Protein AF-A0A3D8VKS2-F1 (afdb_monomer_lite)

Structure (mmCIF, N/CA/C/O backbone):
data_AF-A0A3D8VKS2-F1
#
_entry.id   AF-A0A3D8VKS2-F1
#
loop_
_atom_site.group_PDB
_atom_site.id
_atom_site.type_symbol
_atom_site.label_atom_id
_atom_site.label_alt_id
_atom_site.label_comp_id
_atom_site.label_asym_id
_atom_site.label_entity_id
_atom_site.label_seq_id
_atom_site.pdbx_PDB_ins_code
_atom_site.Cartn_x
_atom_site.Cartn_y
_atom_site.Cartn_z
_atom_site.occupancy
_atom_site.B_iso_or_equiv
_atom_site.auth_seq_id
_atom_site.auth_comp_id
_atom_site.auth_asym_id
_atom_site.auth_atom_id
_atom_site.pdbx_PDB_model_num
ATOM 1 N N . MET A 1 1 ? -20.128 -7.039 -8.727 1.00 35.62 1 MET A N 1
ATOM 2 C CA . MET A 1 1 ? -21.338 -6.930 -7.885 1.00 35.62 1 MET A CA 1
ATOM 3 C C . MET A 1 1 ? -21.077 -7.768 -6.644 1.00 35.62 1 MET A C 1
ATOM 5 O O . MET A 1 1 ? -21.282 -8.972 -6.684 1.00 35.62 1 MET A O 1
ATOM 9 N N . LEU A 1 2 ? -20.463 -7.161 -5.628 1.00 38.94 2 LEU A N 1
ATOM 10 C CA . LEU A 1 2 ? -20.149 -7.811 -4.354 1.00 38.94 2 LEU A CA 1
ATOM 11 C C . LEU A 1 2 ? -21.405 -7.753 -3.476 1.00 38.94 2 LEU A C 1
ATOM 13 O O . LEU A 1 2 ? -21.982 -6.681 -3.306 1.00 38.94 2 LEU A O 1
ATOM 17 N N . GLU A 1 3 ? -21.872 -8.906 -3.002 1.00 34.09 3 GLU A N 1
ATOM 18 C CA . GLU A 1 3 ? -23.014 -8.987 -2.091 1.00 34.09 3 GLU A CA 1
ATOM 19 C C . GLU A 1 3 ? -22.632 -8.418 -0.720 1.00 34.09 3 GLU A C 1
ATOM 21 O O . GLU A 1 3 ? -21.621 -8.799 -0.131 1.00 34.09 3 GLU A O 1
ATOM 26 N N . ALA A 1 4 ? -23.457 -7.501 -0.212 1.00 39.69 4 ALA A N 1
ATOM 27 C CA . ALA A 1 4 ? -23.312 -6.925 1.115 1.00 39.69 4 ALA A CA 1
ATOM 28 C C . ALA A 1 4 ? -23.638 -7.986 2.180 1.00 39.69 4 ALA A C 1
ATOM 30 O O . ALA A 1 4 ? -24.798 -8.225 2.519 1.00 39.69 4 ALA A O 1
ATOM 31 N N . VAL A 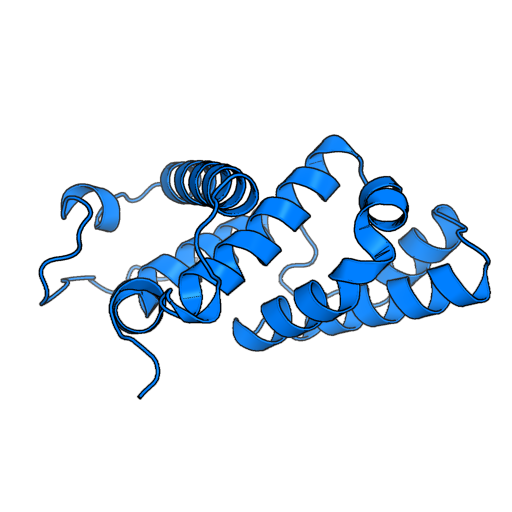1 5 ? -22.604 -8.642 2.705 1.00 45.44 5 VAL A N 1
ATOM 32 C CA . VAL A 1 5 ? -22.707 -9.471 3.910 1.00 45.44 5 VAL A CA 1
ATOM 33 C C . VA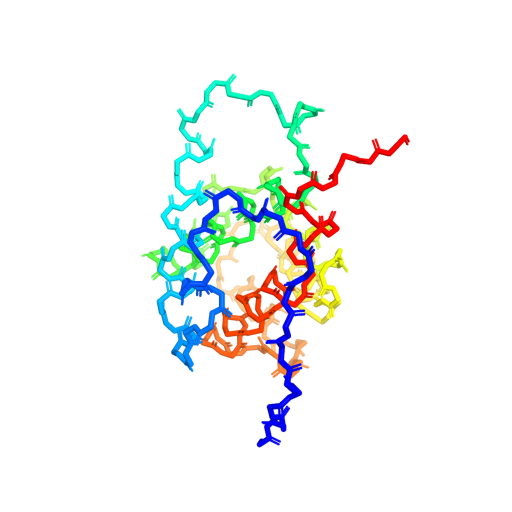L A 1 5 ? -23.050 -8.547 5.079 1.00 45.44 5 VAL A C 1
ATOM 35 O O . VAL A 1 5 ? -22.346 -7.575 5.337 1.00 45.44 5 VAL A O 1
ATOM 38 N N . GLY A 1 6 ? -24.157 -8.817 5.775 1.00 42.59 6 GLY A N 1
ATOM 39 C CA . GLY A 1 6 ? -24.635 -7.998 6.890 1.00 42.59 6 GLY A CA 1
ATOM 40 C C . GLY A 1 6 ? -23.606 -7.901 8.021 1.00 42.59 6 GLY A C 1
ATOM 41 O O . GLY A 1 6 ? -23.438 -8.840 8.797 1.00 42.59 6 GLY A O 1
ATOM 42 N N . ARG A 1 7 ? -22.933 -6.750 8.122 1.00 50.22 7 ARG A N 1
ATOM 43 C CA . ARG A 1 7 ? -21.896 -6.450 9.120 1.00 50.22 7 ARG A CA 1
ATOM 44 C C . ARG A 1 7 ? -22.533 -5.974 10.432 1.00 50.22 7 ARG A C 1
ATOM 46 O O . ARG A 1 7 ? -23.118 -4.895 10.495 1.00 50.22 7 ARG A O 1
ATOM 53 N N . SER A 1 8 ? -22.415 -6.751 11.508 1.00 43.59 8 SER A N 1
ATOM 54 C CA . SER A 1 8 ? -22.658 -6.267 12.879 1.00 43.59 8 SER A CA 1
ATOM 55 C C . SER A 1 8 ? -21.413 -6.496 13.738 1.00 43.59 8 SER A C 1
ATOM 57 O O . SER A 1 8 ? -21.148 -7.642 14.093 1.00 43.59 8 SER A O 1
ATOM 59 N N . PRO A 1 9 ? -20.642 -5.444 14.075 1.00 50.16 9 PRO A N 1
ATOM 60 C CA . PRO A 1 9 ? -19.480 -5.572 14.954 1.00 50.16 9 PRO A CA 1
ATOM 61 C C . PRO A 1 9 ? -19.901 -5.832 16.408 1.00 50.16 9 PRO A C 1
ATOM 63 O O . PRO A 1 9 ? -20.808 -5.171 16.916 1.00 50.16 9 PRO A O 1
ATOM 66 N N . GLY A 1 10 ? -19.236 -6.781 17.074 1.00 46.72 10 GLY A N 1
ATOM 67 C CA . GLY A 1 10 ? -19.493 -7.182 18.466 1.00 46.72 10 GLY A CA 1
ATOM 68 C C . GLY A 1 10 ? -18.648 -6.463 19.531 1.00 46.72 10 GLY A C 1
ATOM 69 O O . GLY A 1 10 ? -18.825 -6.733 20.717 1.00 46.72 10 GLY A O 1
ATOM 70 N N . THR A 1 11 ? -17.748 -5.556 19.141 1.00 52.41 11 THR A N 1
ATOM 71 C CA . THR A 1 11 ? -16.731 -4.946 20.020 1.00 52.41 11 THR A CA 1
ATOM 72 C C . THR A 1 11 ? -16.694 -3.423 19.900 1.00 52.41 11 THR A C 1
ATOM 74 O O . THR A 1 11 ? -17.011 -2.851 18.857 1.00 52.41 11 THR A O 1
ATOM 77 N N . ALA A 1 12 ? -16.312 -2.753 20.994 1.00 50.19 12 ALA A N 1
ATOM 78 C CA . ALA A 1 12 ? -16.155 -1.303 21.054 1.00 50.19 12 ALA A CA 1
ATOM 79 C C . ALA A 1 12 ? -14.937 -0.871 20.224 1.00 50.19 12 ALA A C 1
ATOM 81 O O . ALA A 1 12 ? -13.811 -0.833 20.714 1.00 50.19 12 ALA A O 1
ATOM 82 N N . ARG A 1 13 ? -15.172 -0.571 18.949 1.00 61.62 13 ARG A N 1
ATOM 83 C CA . ARG A 1 13 ? -14.183 0.037 18.063 1.00 61.62 13 ARG A CA 1
ATOM 84 C C . ARG A 1 13 ? -13.951 1.482 18.523 1.00 61.62 13 ARG A C 1
ATOM 86 O O . ARG A 1 13 ? -14.903 2.190 18.832 1.00 61.62 13 ARG A O 1
ATOM 93 N N . GLY A 1 14 ? -12.695 1.927 18.588 1.00 58.84 14 GLY A N 1
ATOM 94 C CA . GLY A 1 14 ? -12.329 3.306 18.968 1.00 58.84 14 GLY A CA 1
ATOM 95 C C . GLY A 1 14 ? -12.879 4.395 18.028 1.00 58.84 14 GLY A C 1
ATOM 96 O O . GLY A 1 14 ? -12.785 5.578 18.339 1.00 58.84 14 GLY A O 1
ATOM 97 N N . LEU A 1 15 ? -13.474 3.991 16.899 1.00 65.69 15 LEU A N 1
ATOM 98 C CA . LEU A 1 15 ? -14.242 4.830 15.982 1.00 65.69 15 LEU A CA 1
ATOM 99 C C . LEU A 1 15 ? -15.751 4.565 16.139 1.00 65.69 15 LEU A C 1
ATOM 101 O O . LEU A 1 15 ? -16.129 3.414 16.382 1.00 65.69 15 LEU A O 1
ATOM 105 N N . PRO A 1 16 ? -16.621 5.580 15.948 1.00 65.69 16 PRO A N 1
ATOM 106 C CA . PRO A 1 16 ? -18.072 5.418 16.043 1.00 65.69 16 PRO A CA 1
ATOM 107 C C . PRO A 1 16 ? -18.594 4.270 15.168 1.00 65.69 16 PRO A C 1
ATOM 109 O O . PRO A 1 16 ? -18.108 4.052 14.058 1.00 65.69 16 PRO A O 1
ATOM 112 N N . LEU A 1 17 ? -19.612 3.542 15.639 1.00 64.00 17 LEU A N 1
ATOM 113 C CA . LEU A 1 17 ? -20.240 2.434 14.898 1.00 64.00 17 LEU A CA 1
ATOM 114 C C . LEU A 1 17 ? -20.731 2.865 13.507 1.00 64.00 17 LEU A C 1
ATOM 116 O O . LEU A 1 17 ? -20.757 2.059 12.580 1.00 64.00 17 LEU A O 1
ATOM 120 N N . GLU A 1 18 ? -21.102 4.132 13.367 1.00 68.94 18 GLU A N 1
ATOM 121 C CA . GLU A 1 18 ? -21.563 4.767 12.137 1.00 68.94 18 GLU A CA 1
ATOM 122 C C . GLU A 1 18 ? -20.470 4.817 11.064 1.00 68.94 18 GLU A C 1
ATOM 124 O O . GLU A 1 18 ? -20.778 4.636 9.889 1.00 68.94 18 GLU A O 1
ATOM 129 N N . PHE A 1 19 ? -19.199 4.977 11.452 1.00 72.38 19 PHE A N 1
ATOM 130 C CA . PHE A 1 19 ? -18.066 4.935 10.521 1.00 72.38 19 PHE A CA 1
ATOM 131 C C . PHE A 1 19 ? -17.975 3.570 9.825 1.00 72.38 19 PHE A C 1
ATOM 133 O O . PHE A 1 19 ? -17.811 3.481 8.611 1.00 72.38 19 PHE A O 1
ATOM 140 N N . TRP A 1 20 ? -18.163 2.489 10.586 1.00 72.44 20 TRP A N 1
ATOM 141 C CA . TRP A 1 20 ? -18.081 1.110 10.088 1.00 72.44 20 TRP A CA 1
ATOM 142 C C . TRP A 1 20 ? -19.299 0.665 9.278 1.00 72.44 20 TRP A C 1
ATOM 144 O O . TRP A 1 20 ? -19.254 -0.367 8.612 1.00 72.44 20 TRP A O 1
ATOM 154 N N . ARG A 1 21 ? -20.396 1.420 9.365 1.00 73.56 21 ARG A N 1
ATOM 155 C CA . ARG A 1 21 ? -21.660 1.164 8.663 1.00 73.56 21 ARG A CA 1
ATOM 156 C C . ARG A 1 21 ? -21.855 2.071 7.451 1.00 73.56 21 ARG A C 1
ATOM 158 O O . ARG A 1 21 ? -22.946 2.095 6.895 1.00 73.56 21 ARG A O 1
ATOM 165 N N . HIS A 1 22 ? -20.841 2.849 7.088 1.00 74.25 22 HIS A N 1
ATOM 166 C CA . HIS A 1 22 ? -20.912 3.711 5.922 1.00 74.25 22 HIS A CA 1
ATOM 167 C C . HIS A 1 22 ? -20.920 2.859 4.645 1.00 74.25 22 HIS A C 1
ATOM 169 O O . HIS A 1 22 ? -20.112 1.952 4.517 1.00 74.25 22 HIS A O 1
ATOM 175 N N . ASP A 1 23 ? -21.812 3.132 3.696 1.00 76.06 23 ASP A N 1
ATOM 176 C CA . ASP A 1 23 ? -21.885 2.346 2.450 1.00 76.06 23 ASP A CA 1
ATOM 177 C C . ASP A 1 23 ? -20.942 2.884 1.353 1.00 76.06 23 ASP A C 1
ATOM 179 O O . ASP A 1 23 ? -20.798 2.278 0.293 1.00 76.06 23 ASP A O 1
ATOM 183 N N . ASP A 1 24 ? -20.307 4.038 1.587 1.00 80.81 24 ASP A N 1
ATOM 184 C CA . ASP A 1 24 ? -19.387 4.675 0.637 1.00 80.81 24 ASP A CA 1
ATOM 185 C C . ASP A 1 24 ? -17.926 4.345 0.962 1.00 80.81 24 ASP A C 1
ATOM 187 O O . ASP A 1 24 ? -17.373 4.823 1.959 1.00 80.81 24 ASP A O 1
ATOM 191 N N . HIS A 1 25 ? -17.293 3.583 0.069 1.00 80.69 25 HIS A N 1
ATOM 192 C CA . HIS A 1 25 ? -15.875 3.239 0.134 1.00 80.69 25 HIS A CA 1
ATOM 193 C C . HIS A 1 25 ? -14.964 4.470 0.111 1.00 80.69 25 HIS A C 1
ATOM 195 O O . HIS A 1 25 ? -13.885 4.427 0.698 1.00 80.69 25 HIS A O 1
ATOM 201 N N . ARG A 1 26 ? -15.386 5.583 -0.504 1.00 87.00 26 ARG A N 1
ATOM 202 C CA . ARG A 1 26 ? -14.574 6.809 -0.581 1.00 87.00 26 ARG A CA 1
ATOM 203 C C . ARG A 1 26 ? -14.295 7.391 0.793 1.00 87.00 26 ARG A C 1
ATOM 205 O O . ARG A 1 26 ? -13.167 7.764 1.070 1.00 87.00 26 ARG A O 1
ATOM 212 N N . THR A 1 27 ? -15.290 7.385 1.678 1.00 87.56 27 THR A N 1
ATOM 213 C CA . THR A 1 27 ? -15.116 7.859 3.056 1.00 87.56 27 THR A CA 1
ATOM 214 C C . THR A 1 27 ? -14.076 7.034 3.811 1.00 87.56 27 THR A C 1
ATOM 216 O O . THR A 1 27 ? -13.294 7.589 4.579 1.00 87.56 27 THR A O 1
ATOM 219 N N . TRP A 1 28 ? -14.029 5.720 3.584 1.00 89.81 28 TRP A N 1
ATOM 220 C CA . TRP A 1 28 ? -13.003 4.867 4.183 1.00 89.81 28 TRP A CA 1
ATOM 221 C C . TRP A 1 28 ? -11.628 5.092 3.565 1.00 89.81 28 TRP A C 1
ATOM 223 O O . TRP A 1 28 ? -10.652 5.170 4.302 1.00 89.81 28 TRP A O 1
ATOM 233 N N . ILE A 1 29 ? -11.549 5.223 2.238 1.00 93.12 29 ILE A N 1
ATOM 234 C CA . ILE A 1 29 ? -10.294 5.519 1.538 1.00 93.12 29 ILE A CA 1
ATOM 235 C C . ILE A 1 29 ? -9.709 6.835 2.055 1.00 93.12 29 ILE A C 1
ATOM 237 O O . ILE A 1 29 ? -8.555 6.850 2.470 1.00 93.12 29 ILE A O 1
ATOM 241 N N . ASP A 1 30 ? -10.506 7.905 2.107 1.00 92.19 30 ASP A N 1
ATOM 242 C CA . ASP A 1 30 ? -10.070 9.215 2.600 1.00 92.19 30 ASP A CA 1
ATOM 243 C C . ASP A 1 30 ? -9.580 9.129 4.054 1.00 92.19 30 ASP A C 1
ATOM 245 O O . ASP A 1 30 ? -8.513 9.645 4.385 1.00 92.19 30 ASP A O 1
ATOM 249 N N . ALA A 1 31 ? -10.310 8.411 4.915 1.00 91.62 31 ALA A N 1
ATOM 250 C CA . ALA A 1 31 ? -9.921 8.221 6.309 1.00 91.62 31 ALA A CA 1
ATOM 251 C C . ALA A 1 31 ? -8.610 7.429 6.460 1.00 91.62 31 ALA A C 1
ATOM 253 O O . ALA A 1 31 ? -7.779 7.773 7.300 1.00 91.62 31 ALA A O 1
ATOM 254 N N . PHE A 1 32 ? -8.398 6.379 5.659 1.00 94.88 32 PHE A N 1
ATOM 255 C CA . PHE A 1 32 ? -7.160 5.597 5.705 1.00 94.88 32 PHE A CA 1
ATOM 256 C C . PHE A 1 32 ? -5.970 6.335 5.083 1.00 94.88 32 PHE A C 1
ATOM 258 O O . PHE A 1 32 ? -4.861 6.216 5.601 1.00 94.88 32 PHE A O 1
ATOM 265 N N . MET A 1 33 ? -6.190 7.144 4.044 1.00 95.38 33 MET A N 1
ATOM 266 C CA . MET A 1 33 ? -5.185 8.059 3.492 1.00 95.38 33 MET A CA 1
ATOM 267 C C . MET A 1 33 ? -4.742 9.093 4.532 1.00 95.38 33 MET A C 1
ATOM 269 O O . MET A 1 33 ? -3.545 9.302 4.736 1.00 95.38 33 MET A O 1
ATOM 273 N N . GLU A 1 34 ? -5.698 9.710 5.231 1.00 94.88 34 GLU A N 1
ATOM 274 C CA . GLU A 1 34 ? -5.405 10.659 6.305 1.00 94.88 34 GLU A CA 1
ATOM 275 C C . GLU A 1 34 ? -4.658 9.981 7.463 1.00 94.88 34 GLU A C 1
ATOM 277 O O . GLU A 1 34 ? -3.640 10.496 7.930 1.00 94.88 34 GLU A O 1
ATOM 282 N N . LEU A 1 35 ? -5.115 8.801 7.893 1.00 94.44 35 LEU A N 1
ATOM 283 C CA . LEU A 1 35 ? -4.461 8.032 8.950 1.00 94.44 35 LEU A CA 1
ATOM 284 C C . LEU A 1 35 ? -3.023 7.654 8.573 1.00 94.44 35 LEU A C 1
ATOM 286 O O . LEU A 1 35 ? -2.123 7.816 9.393 1.00 94.44 35 LEU A O 1
ATOM 290 N N . ALA A 1 36 ? -2.783 7.191 7.344 1.00 96.19 36 ALA A N 1
ATOM 291 C CA . ALA A 1 36 ? -1.441 6.860 6.879 1.00 96.19 36 ALA A CA 1
ATOM 292 C C . ALA A 1 36 ? -0.508 8.077 6.942 1.00 96.19 36 ALA A C 1
ATOM 294 O O . ALA A 1 36 ? 0.592 7.975 7.484 1.00 96.19 36 ALA A O 1
ATOM 295 N N . ALA A 1 37 ? -0.971 9.247 6.492 1.00 94.69 37 ALA A N 1
ATOM 296 C CA . ALA A 1 37 ? -0.199 10.483 6.580 1.00 94.69 37 ALA A CA 1
ATOM 297 C C . ALA A 1 37 ? 0.130 10.874 8.034 1.00 94.69 37 ALA A C 1
ATOM 299 O O . ALA A 1 37 ? 1.244 11.319 8.311 1.00 94.69 37 ALA A O 1
ATOM 300 N N . GLN A 1 38 ? -0.810 10.690 8.968 1.00 95.12 38 GLN A N 1
ATOM 301 C CA . GLN A 1 38 ? -0.582 10.956 10.392 1.00 95.12 38 GLN A CA 1
ATOM 302 C C . GLN A 1 38 ? 0.415 9.968 11.014 1.00 95.12 38 GLN A C 1
ATOM 304 O O . GLN A 1 38 ? 1.292 10.389 11.764 1.00 95.12 38 GLN A O 1
ATOM 309 N N . LEU A 1 39 ? 0.323 8.675 10.683 1.00 94.31 39 LEU A N 1
ATOM 310 C CA . LEU A 1 39 ? 1.241 7.645 11.182 1.00 94.31 39 LEU A CA 1
ATOM 311 C C . LEU A 1 39 ? 2.683 7.915 10.738 1.00 94.31 39 LEU A C 1
ATOM 313 O O . LEU A 1 39 ? 3.588 7.867 11.568 1.00 94.31 39 LEU A O 1
ATOM 317 N N . GLN A 1 40 ? 2.884 8.290 9.472 1.00 91.56 40 GLN A N 1
ATOM 318 C CA . GLN A 1 40 ? 4.202 8.633 8.915 1.00 91.56 40 GLN A CA 1
ATOM 319 C C . GLN A 1 40 ? 4.846 9.863 9.576 1.00 91.56 40 GLN A C 1
ATOM 321 O O . GLN A 1 40 ? 6.062 10.028 9.532 1.00 91.56 40 GLN A O 1
ATOM 326 N N . GLN A 1 41 ? 4.038 10.739 10.179 1.00 92.62 41 GLN A N 1
ATOM 327 C CA . GLN A 1 41 ? 4.496 11.939 10.888 1.00 92.62 41 GLN A CA 1
ATOM 328 C C . GLN A 1 41 ? 4.573 11.745 12.406 1.00 92.62 41 GLN A C 1
ATOM 330 O O . GLN A 1 41 ? 4.959 12.670 13.122 1.00 92.62 41 GLN A O 1
ATOM 335 N N . SER A 1 42 ? 4.157 10.584 12.908 1.00 93.69 42 SER A N 1
ATOM 336 C CA . SER A 1 42 ? 4.109 10.307 14.337 1.00 93.69 42 SER A CA 1
ATOM 337 C C . SER A 1 42 ? 5.448 9.784 14.860 1.00 93.69 42 SER A C 1
ATOM 339 O O . SER A 1 42 ? 6.212 9.159 14.132 1.00 93.69 42 SER A O 1
ATOM 341 N N . ASP A 1 43 ? 5.692 9.983 16.156 1.00 92.94 43 ASP A N 1
ATOM 342 C CA . ASP A 1 43 ? 6.820 9.377 16.880 1.00 92.94 43 ASP A CA 1
ATOM 343 C C . ASP A 1 43 ? 6.464 7.990 17.461 1.00 92.94 43 ASP A C 1
ATOM 345 O O . ASP A 1 43 ? 7.162 7.478 18.338 1.00 92.94 43 ASP A O 1
ATOM 349 N N . LEU A 1 44 ? 5.339 7.399 17.038 1.00 90.62 44 LEU A N 1
ATOM 350 C CA . LEU A 1 44 ? 4.897 6.093 17.522 1.00 90.62 44 LEU A CA 1
ATOM 351 C C . LEU A 1 44 ? 5.791 5.002 16.937 1.00 90.62 44 LEU A C 1
ATOM 353 O O . LEU A 1 44 ? 6.026 4.956 15.730 1.00 90.62 44 LEU A O 1
ATOM 357 N N . ALA A 1 45 ? 6.266 4.103 17.794 1.00 88.00 45 ALA A N 1
ATOM 358 C CA . ALA A 1 45 ? 7.025 2.954 17.337 1.00 88.00 45 ALA A CA 1
ATOM 359 C C . ALA A 1 45 ? 6.075 1.921 16.709 1.00 88.00 45 ALA A C 1
ATOM 361 O O . ALA A 1 45 ? 5.024 1.602 17.268 1.00 88.00 45 ALA A O 1
ATOM 362 N N . GLU A 1 46 ? 6.423 1.416 15.525 1.00 86.00 46 GLU A N 1
ATOM 363 C CA . GLU A 1 46 ? 5.565 0.503 14.755 1.00 86.00 46 GLU A CA 1
ATOM 364 C C . GLU A 1 46 ? 5.252 -0.793 15.524 1.00 86.00 46 GLU A C 1
ATOM 366 O O . GLU A 1 46 ? 4.137 -1.303 15.450 1.00 86.00 46 GLU A O 1
ATOM 371 N N . ASP A 1 47 ? 6.199 -1.282 16.329 1.00 87.25 47 ASP A N 1
ATOM 372 C CA . ASP A 1 47 ? 6.059 -2.469 17.180 1.00 87.25 47 ASP A CA 1
ATOM 373 C C . ASP A 1 47 ? 5.139 -2.258 18.395 1.00 87.25 47 ASP A C 1
ATOM 375 O O . ASP A 1 47 ? 4.714 -3.219 19.040 1.00 87.25 47 ASP A O 1
ATOM 379 N N . GLU A 1 48 ? 4.781 -1.010 18.702 1.00 87.69 48 GLU A N 1
ATOM 380 C CA . GLU A 1 48 ? 3.793 -0.682 19.727 1.00 87.69 48 GLU A CA 1
ATOM 381 C C . GLU A 1 48 ? 2.361 -0.633 19.172 1.00 87.69 48 GLU A C 1
ATOM 383 O O . GLU A 1 48 ? 1.399 -0.555 19.946 1.00 87.69 48 GLU A O 1
ATOM 388 N N . LEU A 1 49 ? 2.173 -0.704 17.857 1.00 89.44 49 LEU A N 1
ATOM 389 C CA . LEU A 1 49 ? 0.858 -0.611 17.232 1.00 89.44 49 LEU A CA 1
ATOM 390 C C . LEU A 1 49 ? 0.340 -1.993 16.805 1.00 89.44 49 LEU A C 1
ATOM 392 O O . LEU A 1 49 ? 1.122 -2.880 16.469 1.00 89.44 49 LEU A O 1
ATOM 396 N N . PRO A 1 50 ? -0.990 -2.204 16.788 1.00 92.50 50 PRO A N 1
ATOM 397 C CA . PRO A 1 50 ? -1.579 -3.308 16.040 1.00 92.50 50 PRO A CA 1
ATOM 398 C C . PRO A 1 50 ? -1.051 -3.337 14.603 1.00 92.50 50 PRO A C 1
ATOM 400 O O . PRO A 1 50 ? -0.929 -2.292 13.956 1.00 92.50 50 PRO A O 1
ATOM 403 N N . ARG A 1 51 ? -0.768 -4.535 14.087 1.00 93.75 51 ARG A N 1
ATOM 404 C CA . ARG A 1 51 ? -0.106 -4.740 12.788 1.00 93.75 51 ARG A CA 1
ATOM 405 C C . ARG A 1 51 ? -0.771 -3.985 11.636 1.00 93.75 51 ARG A C 1
ATOM 407 O O . ARG A 1 51 ? -0.093 -3.520 10.721 1.00 93.75 51 ARG A O 1
ATOM 414 N N . GLY A 1 52 ? -2.095 -3.843 11.670 1.00 94.81 52 GLY A N 1
ATOM 415 C CA . GLY A 1 52 ? -2.848 -3.128 10.647 1.00 94.81 52 GLY A CA 1
ATOM 416 C C . GLY A 1 52 ? -2.452 -1.662 10.495 1.00 94.81 52 GLY A C 1
ATOM 417 O O . GLY A 1 52 ? -2.532 -1.152 9.384 1.00 94.81 52 GLY A O 1
ATOM 418 N N . TYR A 1 53 ? -1.968 -0.996 11.548 1.00 94.81 53 TYR A N 1
ATOM 419 C CA . TYR A 1 53 ? -1.493 0.386 11.438 1.00 94.81 53 TYR A CA 1
ATOM 420 C C . TYR A 1 53 ? -0.225 0.491 10.587 1.00 94.81 53 TYR A C 1
ATOM 422 O O . TYR A 1 53 ? -0.165 1.362 9.724 1.00 94.81 53 TYR A O 1
ATOM 430 N N . GLY A 1 54 ? 0.742 -0.418 10.755 1.00 95.06 54 GLY A N 1
ATOM 431 C CA . GLY A 1 54 ? 1.932 -0.471 9.894 1.00 95.06 54 GLY A CA 1
ATOM 432 C C . GLY A 1 54 ? 1.565 -0.748 8.432 1.00 95.06 54 GLY A C 1
ATOM 433 O O . GLY A 1 54 ? 2.031 -0.067 7.518 1.00 95.06 54 GLY A O 1
ATOM 434 N N . LEU A 1 55 ? 0.626 -1.675 8.202 1.00 97.00 55 LEU A N 1
ATOM 435 C CA . LEU A 1 55 ? 0.117 -1.953 6.855 1.00 97.00 55 LEU A CA 1
ATOM 436 C C . LEU A 1 55 ? -0.578 -0.732 6.234 1.00 97.00 55 LEU A C 1
ATOM 438 O O . LEU A 1 55 ? -0.299 -0.408 5.083 1.00 97.00 55 LEU A O 1
ATOM 442 N N . ILE A 1 56 ? -1.440 -0.027 6.979 1.00 96.88 56 ILE A N 1
ATOM 443 C CA . ILE A 1 56 ? -2.088 1.210 6.507 1.00 96.88 56 ILE A CA 1
ATOM 444 C C . ILE A 1 56 ? -1.035 2.268 6.176 1.00 96.88 56 ILE A C 1
ATOM 446 O O . ILE A 1 56 ? -1.081 2.851 5.093 1.00 96.88 56 ILE A O 1
ATOM 450 N N . ALA A 1 57 ? -0.078 2.483 7.083 1.00 96.00 57 ALA A N 1
ATOM 451 C CA . ALA A 1 57 ? 0.977 3.474 6.925 1.00 96.00 57 ALA A CA 1
ATOM 452 C C . ALA A 1 57 ? 1.822 3.228 5.672 1.00 96.00 57 ALA A C 1
ATOM 454 O O . ALA A 1 57 ? 2.244 4.192 5.047 1.00 96.00 57 ALA A O 1
ATOM 455 N N . HIS A 1 58 ? 2.068 1.973 5.291 1.00 95.69 58 HIS A N 1
ATOM 456 C CA . HIS A 1 58 ? 2.815 1.651 4.077 1.00 95.69 58 HIS A CA 1
ATOM 457 C C . HIS A 1 58 ? 1.955 1.676 2.815 1.00 95.69 58 HIS A C 1
ATOM 459 O O . HIS A 1 58 ? 2.359 2.274 1.821 1.00 95.69 58 HIS A O 1
ATOM 465 N N . LEU A 1 59 ? 0.784 1.036 2.841 1.00 97.25 59 LEU A N 1
ATOM 466 C CA . LEU A 1 59 ? -0.039 0.844 1.649 1.00 97.25 59 LEU A CA 1
ATOM 467 C C . LEU A 1 59 ? -0.683 2.151 1.191 1.00 97.25 59 LEU A C 1
ATOM 469 O O . LEU A 1 59 ? -0.488 2.557 0.052 1.00 97.25 59 LEU A O 1
ATOM 473 N N . PHE A 1 60 ? -1.409 2.846 2.066 1.00 96.75 60 PHE A N 1
ATOM 474 C CA . PHE A 1 60 ? -2.141 4.050 1.658 1.00 96.75 60 PHE A CA 1
ATOM 475 C C . PHE A 1 60 ? -1.208 5.226 1.373 1.00 96.75 60 PHE A C 1
ATOM 477 O O . PHE A 1 60 ? -1.446 5.981 0.435 1.00 96.75 60 PHE A O 1
ATOM 484 N N . ASP A 1 61 ? -0.106 5.350 2.112 1.00 95.31 61 ASP A N 1
ATOM 485 C CA . ASP A 1 61 ? 0.905 6.358 1.801 1.00 95.31 61 ASP A CA 1
ATOM 486 C C . ASP A 1 61 ? 1.576 6.066 0.449 1.00 95.31 61 ASP A C 1
ATOM 488 O O . ASP A 1 61 ? 1.714 6.968 -0.372 1.00 95.31 61 ASP A O 1
ATOM 492 N N . TRP A 1 62 ? 1.922 4.809 0.145 1.00 95.44 62 TRP A N 1
ATOM 493 C CA . TRP A 1 62 ? 2.439 4.447 -1.179 1.00 95.44 62 TRP A CA 1
ATOM 494 C C . TRP A 1 62 ? 1.464 4.803 -2.309 1.00 95.44 62 TRP A C 1
ATOM 496 O O . TRP A 1 62 ? 1.867 5.453 -3.275 1.00 95.44 62 TRP A O 1
ATOM 506 N N . GLU A 1 63 ? 0.184 4.457 -2.170 1.00 94.94 63 GLU A N 1
ATOM 507 C CA . GLU A 1 63 ? -0.843 4.810 -3.158 1.00 94.94 63 GLU A CA 1
ATOM 508 C C . GLU A 1 63 ? -0.960 6.329 -3.337 1.00 94.94 63 GLU A C 1
ATOM 510 O O . GLU A 1 63 ? -1.014 6.812 -4.469 1.00 94.94 63 GLU A O 1
ATOM 515 N N . ALA A 1 64 ? -0.925 7.104 -2.247 1.00 93.19 64 ALA A N 1
ATOM 516 C CA . ALA A 1 64 ? -0.932 8.565 -2.312 1.00 93.19 64 ALA A CA 1
ATOM 517 C C . ALA A 1 64 ? 0.288 9.112 -3.075 1.00 93.19 64 ALA A C 1
ATOM 519 O O . ALA A 1 64 ? 0.159 10.011 -3.913 1.00 93.19 64 ALA A O 1
ATOM 520 N N . GLN A 1 65 ? 1.477 8.547 -2.838 1.00 92.50 65 GLN A N 1
ATOM 521 C CA . GLN A 1 65 ? 2.692 8.924 -3.562 1.00 92.50 65 GLN A CA 1
ATOM 522 C C . GLN A 1 65 ? 2.598 8.575 -5.049 1.00 92.50 65 GLN A C 1
ATOM 524 O O . GLN A 1 65 ? 2.984 9.393 -5.885 1.00 92.50 65 GLN A O 1
ATOM 529 N N . CYS A 1 66 ? 2.057 7.406 -5.399 1.00 90.94 66 CYS A N 1
ATOM 530 C CA . CYS A 1 66 ? 1.809 7.026 -6.789 1.00 90.94 66 CYS A CA 1
ATOM 531 C C . CYS A 1 66 ? 0.801 7.960 -7.468 1.00 90.94 66 CYS A C 1
ATOM 533 O O . CYS A 1 66 ? 1.037 8.386 -8.597 1.00 90.94 66 CYS A O 1
ATOM 535 N N . GLN A 1 67 ? -0.274 8.353 -6.784 1.00 90.12 67 GLN A N 1
ATOM 536 C CA . GLN A 1 67 ? -1.248 9.309 -7.317 1.00 90.12 67 GLN A CA 1
ATOM 537 C C . GLN A 1 67 ? -0.644 10.701 -7.549 1.00 90.12 67 GLN A C 1
ATOM 539 O O . GLN A 1 67 ? -0.966 11.351 -8.544 1.00 90.12 67 GLN A O 1
ATOM 544 N N . TYR A 1 68 ? 0.235 11.166 -6.655 1.00 89.38 68 TYR A N 1
ATOM 545 C CA . TYR A 1 68 ? 0.829 12.503 -6.750 1.00 89.38 68 TYR A CA 1
ATOM 546 C C . TYR A 1 68 ? 2.040 12.568 -7.693 1.00 89.38 68 TYR A C 1
ATOM 548 O O . TYR 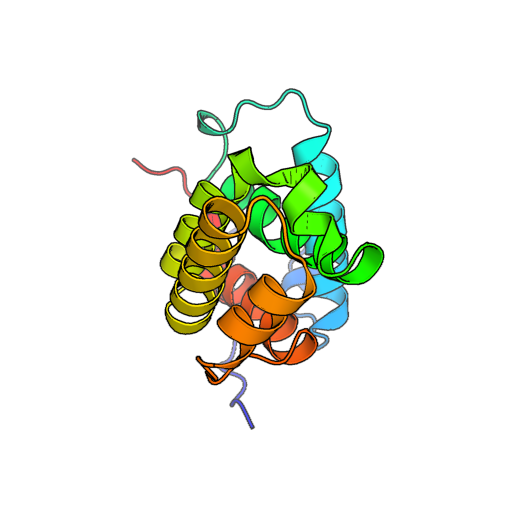A 1 68 ? 2.193 13.525 -8.451 1.00 89.38 68 TYR A O 1
ATOM 556 N N . SER A 1 69 ? 2.907 11.556 -7.644 1.00 87.88 69 SER A N 1
ATOM 557 C CA . SER A 1 69 ? 4.227 11.557 -8.294 1.00 87.88 69 SER A CA 1
ATOM 558 C C . SER A 1 69 ? 4.371 10.518 -9.408 1.00 87.88 69 SER A C 1
ATOM 560 O O . SER A 1 69 ? 5.404 10.480 -10.082 1.00 87.88 69 SER A O 1
ATOM 562 N N . GLY A 1 70 ? 3.378 9.650 -9.614 1.00 87.88 70 GLY A N 1
ATOM 563 C CA . GLY A 1 70 ? 3.483 8.526 -10.542 1.00 87.88 70 GLY A CA 1
ATOM 564 C C . GLY A 1 70 ? 4.715 7.669 -10.245 1.00 87.88 70 GLY A C 1
ATOM 565 O O . GLY A 1 70 ? 5.037 7.373 -9.094 1.00 87.88 70 GLY A O 1
ATOM 566 N N . TRP A 1 71 ? 5.472 7.332 -11.290 1.00 86.81 71 TRP A N 1
ATOM 567 C CA . TRP A 1 71 ? 6.701 6.537 -11.174 1.00 86.81 71 TRP A CA 1
ATOM 568 C C . TRP A 1 71 ? 7.869 7.257 -10.492 1.00 86.81 71 TRP A C 1
ATOM 570 O O . TRP A 1 71 ? 8.853 6.604 -10.153 1.00 86.81 71 TRP A O 1
ATOM 580 N N . HIS A 1 72 ? 7.780 8.563 -10.221 1.00 87.31 72 HIS A N 1
ATOM 581 C CA . HIS A 1 72 ? 8.763 9.233 -9.360 1.00 87.31 72 HIS A CA 1
ATOM 582 C C . HIS A 1 72 ? 8.614 8.840 -7.878 1.00 87.31 72 HIS A C 1
ATOM 584 O O . HIS A 1 72 ? 9.536 9.053 -7.091 1.00 87.31 72 HIS A O 1
ATOM 590 N N . ALA A 1 73 ? 7.510 8.192 -7.485 1.00 87.69 73 ALA A N 1
ATOM 591 C CA . ALA A 1 73 ? 7.390 7.582 -6.160 1.00 87.69 73 ALA A CA 1
ATOM 592 C C . ALA A 1 73 ? 8.493 6.532 -5.910 1.00 87.69 73 ALA A C 1
ATOM 594 O O . ALA A 1 73 ? 9.039 6.464 -4.809 1.00 87.69 73 ALA A O 1
ATOM 595 N N . PHE A 1 74 ? 8.896 5.788 -6.950 1.00 87.12 74 PHE A N 1
ATOM 596 C CA . PHE A 1 74 ? 9.995 4.818 -6.875 1.00 87.12 74 PHE A CA 1
ATOM 597 C C . PHE A 1 74 ? 11.329 5.472 -6.514 1.00 87.12 74 PHE A C 1
ATOM 599 O O . PHE A 1 74 ? 12.011 5.003 -5.606 1.00 87.12 74 PHE A O 1
ATOM 606 N N . SER A 1 75 ? 11.684 6.584 -7.167 1.00 86.19 75 SER A N 1
ATOM 607 C CA . SER A 1 75 ? 12.936 7.292 -6.868 1.00 86.19 75 SER A CA 1
ATOM 608 C C . SER A 1 75 ? 12.961 7.867 -5.456 1.00 86.19 75 SER A C 1
ATOM 610 O O . SER A 1 75 ? 14.016 7.915 -4.830 1.00 86.19 75 SER A O 1
ATOM 612 N N . ASN A 1 76 ? 11.804 8.283 -4.941 1.00 86.31 76 ASN A N 1
ATOM 613 C CA . ASN A 1 76 ? 11.716 8.895 -3.620 1.00 86.31 76 ASN A CA 1
ATOM 614 C C . ASN A 1 76 ? 11.783 7.860 -2.491 1.00 86.31 76 ASN A C 1
ATOM 616 O O . ASN A 1 76 ? 12.195 8.203 -1.387 1.00 86.31 76 ASN A O 1
ATOM 620 N N . ARG A 1 77 ? 11.363 6.613 -2.754 1.00 88.69 77 ARG A N 1
ATOM 621 C CA . ARG A 1 77 ? 11.096 5.614 -1.706 1.00 88.69 77 ARG A CA 1
ATOM 622 C C . ARG A 1 77 ? 11.653 4.231 -1.991 1.00 88.69 77 ARG A C 1
ATOM 624 O O . ARG A 1 77 ? 11.185 3.258 -1.410 1.00 88.69 77 ARG A O 1
ATOM 631 N N . GLU A 1 78 ? 12.666 4.114 -2.848 1.00 89.69 78 GLU A N 1
ATOM 632 C CA . GLU A 1 78 ? 13.236 2.816 -3.244 1.00 89.69 78 GLU A CA 1
ATOM 633 C C . GLU A 1 78 ? 13.562 1.915 -2.036 1.00 89.69 78 GLU A C 1
ATOM 635 O O . GLU A 1 78 ? 13.295 0.711 -2.055 1.00 89.69 78 GLU A O 1
ATOM 640 N N . ALA A 1 79 ? 14.096 2.500 -0.959 1.00 91.00 79 ALA A N 1
ATOM 641 C CA . ALA A 1 79 ? 14.444 1.783 0.267 1.00 91.00 79 ALA A CA 1
ATOM 642 C C . ALA A 1 79 ? 13.231 1.157 0.987 1.00 91.00 79 ALA A C 1
ATOM 644 O O . ALA A 1 79 ? 13.387 0.179 1.717 1.00 91.00 79 ALA A O 1
ATOM 645 N N . GLU A 1 80 ? 12.034 1.704 0.781 1.00 93.56 80 GLU A N 1
ATOM 646 C CA . GLU A 1 80 ? 10.784 1.289 1.424 1.00 93.56 80 GLU A CA 1
ATOM 647 C C . GLU A 1 80 ? 9.978 0.310 0.55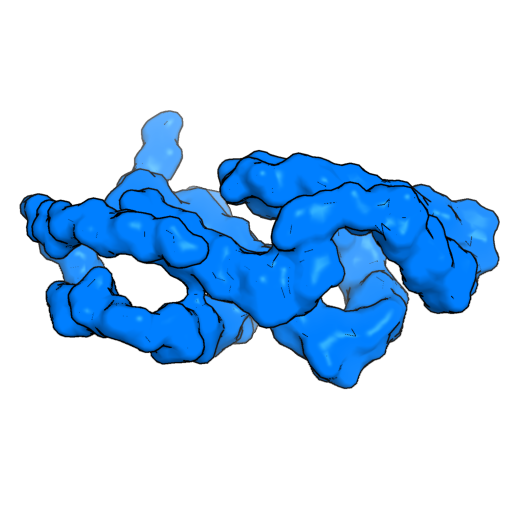7 1.00 93.56 80 GLU A C 1
ATOM 649 O O . GLU A 1 80 ? 9.185 -0.462 1.098 1.00 93.56 80 GLU A O 1
ATOM 654 N N . VAL A 1 81 ? 10.217 0.266 -0.765 1.00 94.31 81 VAL A N 1
ATOM 655 C CA . VAL A 1 81 ? 9.457 -0.574 -1.718 1.00 94.31 81 VAL A CA 1
ATOM 656 C C . VAL A 1 81 ? 9.425 -2.045 -1.294 1.00 94.31 81 VAL A C 1
ATOM 658 O O . VAL A 1 81 ? 8.399 -2.701 -1.428 1.00 94.31 81 VAL A O 1
ATOM 661 N N . GLY A 1 82 ? 10.508 -2.566 -0.709 1.00 95.62 82 GLY A N 1
ATOM 662 C CA . GLY A 1 82 ? 10.535 -3.941 -0.198 1.00 95.62 82 GLY A CA 1
ATOM 663 C C . GLY A 1 82 ? 9.486 -4.221 0.889 1.00 95.62 82 GLY A C 1
ATOM 664 O O . GLY A 1 82 ? 8.877 -5.287 0.878 1.00 95.62 82 GLY A O 1
ATOM 665 N N . ARG A 1 83 ? 9.237 -3.266 1.796 1.00 95.19 83 ARG A N 1
ATOM 666 C CA . ARG A 1 83 ? 8.194 -3.398 2.831 1.00 95.19 83 ARG A CA 1
ATOM 667 C C . ARG A 1 83 ? 6.800 -3.222 2.243 1.00 95.19 83 ARG A C 1
ATOM 669 O O . ARG A 1 83 ? 5.881 -3.917 2.651 1.00 95.19 83 ARG A O 1
ATOM 676 N N . ILE A 1 84 ? 6.655 -2.341 1.255 1.00 96.81 84 ILE A N 1
ATOM 677 C CA . ILE A 1 84 ? 5.387 -2.127 0.545 1.00 96.81 84 ILE A CA 1
ATOM 678 C C . ILE A 1 84 ? 4.961 -3.406 -0.190 1.00 96.81 84 ILE A C 1
ATOM 680 O O . ILE A 1 84 ? 3.808 -3.813 -0.085 1.00 96.81 84 ILE A O 1
ATOM 684 N N . ILE A 1 85 ? 5.897 -4.097 -0.853 1.00 97.44 85 ILE A N 1
ATOM 685 C CA . ILE A 1 85 ? 5.651 -5.412 -1.471 1.00 97.44 85 ILE A CA 1
ATOM 686 C C . ILE A 1 85 ? 5.121 -6.403 -0.426 1.00 97.44 85 ILE A C 1
ATOM 688 O O . ILE A 1 85 ? 4.064 -6.996 -0.628 1.00 97.44 85 ILE A O 1
ATOM 692 N N . GLN A 1 86 ? 5.801 -6.527 0.719 1.00 97.44 86 GLN A N 1
ATOM 693 C CA . GLN A 1 86 ? 5.372 -7.415 1.809 1.00 97.44 86 GLN A CA 1
ATOM 694 C C . GLN A 1 86 ? 4.000 -7.027 2.379 1.00 97.44 86 GLN A C 1
ATOM 696 O O . GLN A 1 86 ? 3.222 -7.894 2.776 1.00 97.44 86 GLN A O 1
ATOM 701 N N . ALA A 1 87 ? 3.682 -5.732 2.418 1.00 97.56 87 ALA A N 1
ATOM 702 C CA . ALA A 1 87 ? 2.384 -5.252 2.865 1.00 97.56 87 ALA A CA 1
ATOM 703 C C . ALA A 1 87 ? 1.263 -5.639 1.885 1.00 97.56 87 ALA A C 1
ATOM 705 O O . ALA A 1 87 ? 0.187 -6.027 2.337 1.00 97.56 87 ALA A O 1
ATOM 706 N N . TYR A 1 88 ? 1.508 -5.608 0.569 1.00 97.56 88 TYR A N 1
ATOM 707 C CA . TYR A 1 88 ? 0.539 -6.091 -0.422 1.00 97.56 88 TYR A CA 1
ATOM 708 C C . TYR A 1 88 ? 0.302 -7.600 -0.306 1.00 97.56 88 TYR A C 1
ATOM 710 O O . TYR A 1 88 ? -0.851 -8.032 -0.313 1.00 97.56 88 TYR A O 1
ATOM 718 N N . GLU A 1 89 ? 1.359 -8.398 -0.128 1.00 97.75 89 GLU A N 1
ATOM 719 C CA . GLU A 1 89 ? 1.238 -9.844 0.133 1.00 97.75 89 GLU A CA 1
ATOM 720 C C . GLU A 1 89 ? 0.411 -10.103 1.402 1.00 97.75 89 GLU A C 1
ATOM 722 O O . GLU A 1 89 ? -0.498 -10.932 1.417 1.00 97.75 89 GLU A O 1
ATOM 727 N N . ALA A 1 90 ? 0.664 -9.335 2.467 1.00 97.19 90 ALA A N 1
ATOM 728 C CA . ALA A 1 90 ? -0.025 -9.478 3.747 1.00 97.19 90 ALA A CA 1
ATOM 729 C C . ALA A 1 90 ? -1.546 -9.276 3.668 1.00 97.19 90 ALA A C 1
ATOM 731 O O . ALA A 1 90 ? -2.268 -9.872 4.468 1.00 97.19 90 ALA A O 1
ATOM 732 N N . VAL A 1 91 ? -2.024 -8.455 2.730 1.00 96.69 91 VAL A N 1
ATOM 733 C CA . VAL A 1 91 ? -3.457 -8.194 2.524 1.00 96.69 91 VAL A CA 1
ATOM 734 C C . VAL A 1 91 ? -4.054 -9.013 1.377 1.00 96.69 91 VAL A C 1
ATOM 736 O O . VAL A 1 91 ? -5.218 -8.817 1.048 1.00 96.69 91 VAL A O 1
ATOM 739 N N . GLY A 1 92 ? -3.297 -9.944 0.784 1.00 95.81 92 GLY A N 1
ATOM 740 C CA . GLY A 1 92 ? -3.770 -10.837 -0.280 1.00 95.81 92 GLY A CA 1
ATOM 741 C C . GLY A 1 92 ? -3.717 -10.247 -1.693 1.00 95.81 92 GLY A C 1
ATOM 742 O O . GLY A 1 92 ? -4.383 -10.754 -2.597 1.00 95.81 92 GLY A O 1
ATOM 743 N N . LEU A 1 93 ? -2.933 -9.187 -1.908 1.00 95.56 93 LEU A N 1
ATOM 744 C CA . LEU A 1 93 ? -2.682 -8.582 -3.220 1.00 95.56 93 LEU A CA 1
ATOM 745 C C . LEU A 1 93 ? -1.374 -9.101 -3.840 1.00 95.56 93 LEU A C 1
ATOM 747 O O . LEU A 1 93 ? -0.524 -8.330 -4.283 1.00 95.56 93 LEU A O 1
ATOM 751 N N . ASP A 1 94 ? -1.231 -10.425 -3.933 1.00 95.38 94 ASP A N 1
ATOM 752 C CA . ASP A 1 94 ? -0.014 -11.087 -4.439 1.00 95.38 94 ASP A CA 1
ATOM 753 C C . ASP A 1 94 ? 0.361 -10.656 -5.868 1.00 95.38 94 ASP A C 1
ATOM 755 O O . ASP A 1 94 ? 1.535 -10.557 -6.220 1.00 95.38 94 ASP A O 1
ATOM 759 N N . GLY A 1 95 ? -0.642 -10.382 -6.711 1.00 94.00 95 GLY A N 1
ATOM 760 C CA . GLY A 1 95 ? -0.422 -9.901 -8.077 1.00 94.00 95 GLY A CA 1
ATOM 761 C C . GLY A 1 95 ? 0.229 -8.517 -8.120 1.00 94.00 95 GLY A C 1
ATOM 762 O O . GLY A 1 95 ? 1.150 -8.304 -8.905 1.00 94.00 95 GLY A O 1
ATOM 763 N N . GLU A 1 96 ? -0.207 -7.615 -7.238 1.00 95.12 96 GLU A N 1
ATOM 764 C CA . GLU A 1 96 ? 0.368 -6.274 -7.098 1.00 95.12 96 GLU A CA 1
ATOM 765 C C . GLU A 1 96 ? 1.793 -6.367 -6.548 1.00 95.12 96 GLU A C 1
ATOM 767 O O . GLU A 1 96 ? 2.717 -5.777 -7.103 1.00 95.12 96 GLU A O 1
ATOM 772 N N . ALA A 1 97 ? 1.992 -7.183 -5.509 1.00 96.75 97 ALA A N 1
ATOM 773 C CA . ALA A 1 97 ? 3.307 -7.450 -4.943 1.00 96.75 97 ALA A CA 1
ATOM 774 C C . ALA A 1 97 ? 4.292 -7.981 -6.000 1.00 96.75 97 ALA A C 1
ATOM 776 O O . ALA A 1 97 ? 5.425 -7.505 -6.093 1.00 96.75 97 ALA A O 1
ATOM 777 N N . ALA A 1 98 ? 3.854 -8.916 -6.849 1.00 96.19 98 ALA A N 1
ATOM 778 C CA . ALA A 1 98 ? 4.667 -9.463 -7.931 1.00 96.19 98 ALA A CA 1
ATOM 779 C C . ALA A 1 98 ? 4.989 -8.420 -9.017 1.00 96.19 98 ALA A C 1
ATOM 781 O O . ALA A 1 98 ? 6.138 -8.335 -9.465 1.00 96.19 98 ALA A O 1
ATOM 782 N N . ALA A 1 99 ? 4.004 -7.614 -9.429 1.00 94.81 99 ALA A N 1
ATOM 783 C CA . ALA A 1 99 ? 4.196 -6.532 -10.395 1.00 94.81 99 ALA A CA 1
ATOM 784 C C . ALA A 1 99 ? 5.187 -5.481 -9.870 1.00 94.81 99 ALA A C 1
ATOM 786 O O . ALA A 1 99 ? 6.140 -5.111 -10.564 1.00 94.81 99 ALA A O 1
ATOM 787 N N . LEU A 1 100 ? 5.020 -5.062 -8.614 1.00 95.19 100 LEU A N 1
ATOM 788 C CA . LEU A 1 100 ? 5.888 -4.098 -7.947 1.00 95.19 100 LEU A CA 1
ATOM 789 C C . LEU A 1 100 ? 7.301 -4.657 -7.718 1.00 95.19 100 LEU A C 1
ATOM 791 O O . LEU A 1 100 ? 8.289 -3.955 -7.935 1.00 95.19 100 LEU A O 1
ATOM 795 N N . GLY A 1 101 ? 7.418 -5.939 -7.365 1.00 96.69 101 GLY A N 1
ATOM 796 C CA . GLY A 1 101 ? 8.697 -6.641 -7.248 1.00 96.69 101 GLY A CA 1
ATOM 797 C C . GLY A 1 101 ? 9.467 -6.692 -8.567 1.00 96.69 101 GLY A C 1
ATOM 798 O O . GLY A 1 101 ? 10.663 -6.399 -8.595 1.00 96.69 101 GLY A O 1
ATOM 799 N N . ARG A 1 102 ? 8.781 -6.979 -9.680 1.00 96.19 102 ARG A N 1
ATOM 800 C CA . ARG A 1 102 ? 9.378 -6.938 -11.024 1.00 96.19 102 ARG A CA 1
ATOM 801 C C . ARG A 1 102 ? 9.841 -5.528 -11.392 1.00 96.19 102 ARG A C 1
ATOM 803 O O . ARG A 1 102 ? 10.954 -5.369 -11.895 1.00 96.19 102 ARG A O 1
ATOM 810 N N . ALA A 1 103 ? 9.017 -4.518 -11.115 1.00 95.19 103 ALA A N 1
ATOM 811 C CA . ALA A 1 103 ? 9.364 -3.118 -11.334 1.00 95.19 103 ALA A CA 1
ATOM 812 C C . ALA A 1 103 ? 10.627 -2.722 -10.550 1.00 95.19 103 ALA A C 1
ATOM 814 O O . ALA A 1 103 ? 11.540 -2.134 -11.122 1.00 95.19 103 ALA A O 1
ATOM 815 N N . LEU A 1 104 ? 10.740 -3.127 -9.279 1.00 95.75 104 LEU A N 1
ATOM 816 C CA . LEU A 1 104 ? 11.916 -2.861 -8.447 1.00 95.75 104 LEU A CA 1
ATOM 817 C C . LEU A 1 104 ? 13.201 -3.500 -8.995 1.00 95.75 104 LEU A C 1
ATOM 819 O O . LEU A 1 104 ? 14.261 -2.876 -8.947 1.00 95.75 104 LEU A O 1
ATOM 823 N N . THR A 1 105 ? 13.129 -4.726 -9.524 1.00 96.12 105 THR A N 1
ATOM 824 C CA . THR A 1 105 ? 14.279 -5.356 -10.193 1.00 96.12 105 THR A CA 1
ATOM 825 C C . THR A 1 105 ? 14.732 -4.527 -11.393 1.00 96.12 105 THR A C 1
ATOM 827 O O . THR A 1 105 ? 15.906 -4.178 -11.486 1.00 96.12 105 THR A O 1
ATOM 830 N N . VAL A 1 106 ? 13.800 -4.142 -12.270 1.00 95.94 106 VAL A N 1
ATOM 831 C CA . VAL A 1 106 ? 14.121 -3.353 -13.469 1.00 95.94 106 VAL A CA 1
ATOM 832 C C . VAL A 1 106 ? 14.638 -1.960 -13.117 1.00 95.94 106 VAL A C 1
ATOM 834 O O . VAL A 1 106 ? 15.602 -1.504 -13.730 1.00 95.94 106 VAL A O 1
ATOM 837 N N . TRP A 1 107 ? 14.066 -1.303 -12.107 1.00 95.25 107 TRP A N 1
ATOM 838 C CA . TRP A 1 107 ? 14.542 -0.016 -11.596 1.00 95.25 107 TRP A CA 1
ATOM 839 C C . TRP A 1 107 ? 16.031 -0.075 -11.234 1.00 95.25 107 TRP A C 1
ATOM 841 O O . TRP A 1 107 ? 16.823 0.749 -11.690 1.00 95.25 107 TRP A O 1
ATOM 851 N N . ARG A 1 108 ? 16.432 -1.100 -10.474 1.00 94.19 108 ARG A N 1
ATOM 852 C CA . ARG A 1 108 ? 17.823 -1.292 -10.041 1.00 94.19 108 ARG A CA 1
ATOM 853 C C . ARG A 1 108 ? 18.756 -1.639 -11.195 1.00 94.19 108 ARG A C 1
ATOM 855 O O . ARG A 1 108 ? 19.828 -1.048 -11.297 1.00 94.19 108 ARG A O 1
ATOM 862 N N . ASP A 1 109 ? 18.343 -2.550 -12.071 1.00 96.56 109 ASP A N 1
ATOM 863 C CA . ASP A 1 109 ? 19.169 -3.018 -13.190 1.00 96.56 109 ASP A CA 1
ATOM 864 C C . ASP A 1 109 ? 19.379 -1.933 -14.259 1.00 96.56 109 ASP A C 1
ATOM 866 O O . ASP A 1 109 ? 20.427 -1.879 -14.902 1.00 96.56 109 ASP A O 1
ATOM 870 N N . SER A 1 110 ? 18.392 -1.053 -14.440 1.00 95.31 110 SER A N 1
ATOM 871 C CA . SER A 1 110 ? 18.441 0.054 -15.405 1.00 95.31 110 SER A CA 1
ATOM 872 C C . SER A 1 110 ? 19.108 1.323 -14.867 1.00 95.31 110 SER A C 1
ATOM 874 O O . SER A 1 110 ? 19.388 2.236 -15.643 1.00 95.31 110 SER A O 1
ATOM 876 N N . GLY A 1 111 ? 19.375 1.400 -13.559 1.00 92.69 111 GLY A N 1
ATOM 877 C CA . GLY A 1 111 ? 19.884 2.615 -12.921 1.00 92.69 111 GLY A CA 1
ATOM 878 C C . GLY A 1 111 ? 18.834 3.725 -12.788 1.00 92.69 111 GLY A C 1
ATOM 879 O O . GLY A 1 111 ? 19.192 4.901 -12.829 1.00 92.69 111 GLY A O 1
ATOM 880 N N . GLY A 1 112 ? 17.559 3.360 -12.628 1.00 91.69 112 GLY A N 1
ATOM 881 C CA . GLY A 1 112 ? 16.463 4.297 -12.381 1.00 91.69 112 GLY A CA 1
ATOM 882 C C . GLY A 1 112 ? 15.681 4.735 -13.622 1.00 91.69 112 GLY A C 1
ATOM 883 O O . GLY A 1 112 ? 15.199 5.866 -13.675 1.00 91.69 112 GLY A O 1
ATOM 884 N N . ASP A 1 113 ? 15.554 3.877 -14.639 1.00 94.31 113 ASP A N 1
ATOM 885 C CA . ASP A 1 113 ? 14.742 4.180 -15.823 1.00 94.31 113 ASP A CA 1
ATOM 886 C C . ASP A 1 113 ? 13.242 4.034 -15.508 1.00 94.31 113 ASP A C 1
ATOM 888 O O . ASP A 1 113 ? 12.712 2.925 -15.359 1.00 94.31 113 ASP A O 1
ATOM 892 N N . HIS A 1 114 ? 12.543 5.169 -15.416 1.00 92.25 114 HIS A N 1
ATOM 893 C CA . HIS A 1 114 ? 11.107 5.215 -15.135 1.00 92.25 114 HIS A CA 1
ATOM 894 C C . HIS A 1 114 ? 10.254 4.524 -16.211 1.00 92.25 114 HIS A C 1
ATOM 896 O O . HIS A 1 114 ? 9.267 3.869 -15.866 1.00 92.25 114 HIS A O 1
ATOM 902 N N . ASP A 1 115 ? 10.613 4.637 -17.491 1.00 93.25 115 ASP A N 1
ATOM 903 C CA . ASP A 1 115 ? 9.819 4.075 -18.586 1.00 93.25 115 ASP A CA 1
ATOM 904 C C . ASP A 1 115 ? 9.951 2.551 -18.615 1.00 93.25 115 ASP A C 1
ATOM 906 O O . ASP A 1 115 ? 8.944 1.840 -18.696 1.00 93.25 115 ASP A O 1
ATOM 910 N N . ALA A 1 116 ? 11.176 2.039 -18.464 1.00 94.25 116 ALA A N 1
ATOM 911 C CA . ALA A 1 116 ? 11.426 0.604 -18.348 1.00 94.25 116 ALA A CA 1
ATOM 912 C C . ALA A 1 116 ? 10.724 0.003 -17.117 1.00 94.25 116 ALA A C 1
ATOM 914 O O . ALA A 1 116 ? 10.119 -1.067 -17.202 1.00 94.25 116 ALA A O 1
ATOM 915 N N . THR A 1 117 ? 10.749 0.716 -15.990 1.00 93.69 117 THR A N 1
ATOM 916 C CA . THR A 1 117 ? 10.101 0.298 -14.736 1.00 93.69 117 THR A CA 1
ATOM 917 C C . THR A 1 117 ? 8.579 0.240 -14.878 1.00 93.69 117 THR A C 1
ATOM 919 O O . THR A 1 117 ? 7.956 -0.765 -14.536 1.00 93.69 117 THR A O 1
ATOM 922 N N . SER A 1 118 ? 7.983 1.282 -15.462 1.00 91.94 118 SER A N 1
ATOM 923 C CA . SER A 1 118 ? 6.551 1.354 -15.775 1.00 91.94 118 SER A CA 1
ATOM 924 C C . SER A 1 118 ? 6.104 0.236 -16.717 1.00 91.94 118 SER A C 1
ATOM 926 O O . SER A 1 118 ? 5.064 -0.392 -16.500 1.00 91.94 118 SER A O 1
ATOM 928 N N . ALA A 1 119 ? 6.896 -0.045 -17.756 1.00 93.12 119 ALA A N 1
ATOM 929 C CA . ALA A 1 119 ? 6.629 -1.143 -18.675 1.00 93.12 119 ALA A CA 1
ATOM 930 C C . ALA A 1 119 ? 6.663 -2.495 -17.951 1.00 93.12 119 ALA A C 1
ATOM 932 O O . ALA A 1 119 ? 5.714 -3.266 -18.070 1.00 93.12 119 ALA A O 1
ATOM 933 N N . ALA A 1 120 ? 7.698 -2.742 -17.145 1.00 94.31 120 ALA A N 1
ATOM 934 C CA . ALA A 1 120 ? 7.864 -3.986 -16.401 1.00 94.31 120 ALA A CA 1
ATOM 935 C C . ALA A 1 120 ? 6.721 -4.247 -15.410 1.00 94.31 120 ALA A C 1
ATOM 937 O O . ALA A 1 120 ? 6.251 -5.379 -15.308 1.00 94.31 120 ALA A O 1
ATOM 938 N N . TYR A 1 121 ? 6.237 -3.210 -14.724 1.00 92.56 121 TYR A N 1
ATOM 939 C CA . TYR A 1 121 ? 5.068 -3.313 -13.850 1.00 92.56 121 TYR A CA 1
ATOM 940 C C . TYR A 1 121 ? 3.812 -3.764 -14.614 1.00 92.56 121 TYR A C 1
ATOM 942 O O . TYR A 1 121 ? 3.114 -4.686 -14.199 1.00 92.56 121 TYR A O 1
ATOM 950 N N . ARG A 1 122 ? 3.542 -3.154 -15.776 1.00 91.31 122 ARG A N 1
ATOM 951 C CA . ARG A 1 122 ? 2.322 -3.399 -16.569 1.00 91.31 122 ARG A CA 1
ATOM 952 C C . ARG A 1 122 ? 2.285 -4.758 -17.271 1.00 91.31 122 ARG A C 1
ATOM 954 O O . ARG A 1 122 ? 1.232 -5.147 -17.769 1.00 91.31 122 ARG A O 1
ATOM 961 N N . GLU A 1 123 ? 3.401 -5.480 -17.337 1.00 91.94 123 GLU A N 1
ATOM 962 C CA . GLU A 1 123 ? 3.457 -6.821 -17.939 1.00 91.94 123 GLU A CA 1
ATOM 963 C C . GLU A 1 123 ? 2.687 -7.872 -17.128 1.00 91.94 123 GLU A C 1
ATOM 965 O O . GLU A 1 123 ? 2.239 -8.874 -17.688 1.00 91.94 123 GLU A O 1
ATOM 970 N N . LEU A 1 124 ? 2.517 -7.649 -15.823 1.00 88.00 124 LEU A N 1
ATOM 971 C CA . LEU A 1 124 ? 1.832 -8.563 -14.913 1.00 88.00 124 LEU A CA 1
ATOM 972 C C . LEU A 1 124 ? 0.449 -8.017 -14.545 1.00 88.00 124 LEU A C 1
ATOM 974 O O . LEU A 1 124 ? 0.218 -7.610 -13.416 1.00 88.00 124 LEU A O 1
ATOM 978 N N . ALA A 1 125 ? -0.487 -8.009 -15.495 1.00 77.81 125 ALA A N 1
ATOM 979 C CA . ALA A 1 125 ? -1.866 -7.607 -15.209 1.00 77.81 125 ALA A CA 1
ATOM 980 C C . ALA A 1 125 ? -2.551 -8.573 -14.215 1.00 77.81 125 ALA A C 1
ATOM 982 O O . ALA A 1 125 ? -2.488 -9.794 -14.371 1.00 77.81 125 ALA A O 1
ATOM 983 N N . HIS A 1 126 ? -3.253 -8.022 -13.225 1.00 79.94 126 HIS A N 1
ATOM 984 C CA . HIS A 1 126 ? -3.990 -8.731 -12.175 1.00 79.94 126 HIS A CA 1
ATOM 985 C C . HIS A 1 126 ? -5.328 -8.013 -11.863 1.00 79.94 126 HIS A C 1
ATOM 987 O O . HIS A 1 126 ? -5.557 -6.896 -12.328 1.00 79.94 126 HIS A O 1
ATOM 993 N N . PRO A 1 127 ? -6.256 -8.627 -11.097 1.00 74.62 127 PRO A N 1
ATOM 994 C CA . PRO A 1 127 ? -7.619 -8.101 -10.918 1.00 74.62 127 PRO A CA 1
ATOM 995 C C . PRO A 1 127 ? -7.731 -6.692 -10.317 1.00 74.62 127 PRO A C 1
ATOM 997 O O . PRO A 1 127 ? -8.749 -6.042 -10.512 1.00 74.62 127 PRO A O 1
ATOM 1000 N N . CYS A 1 128 ? -6.698 -6.227 -9.612 1.00 76.75 128 CYS A N 1
ATOM 1001 C CA . CYS A 1 128 ? -6.635 -4.908 -8.974 1.00 76.75 128 CYS A CA 1
ATOM 1002 C C . CYS A 1 128 ? -5.562 -4.002 -9.602 1.00 76.75 128 CYS A C 1
ATOM 1004 O O . CYS A 1 128 ? -5.029 -3.138 -8.923 1.00 76.75 128 CYS A O 1
ATOM 1006 N N . SER A 1 129 ? -5.194 -4.203 -10.873 1.00 76.62 129 SER A N 1
ATOM 1007 C CA . SER A 1 129 ? -4.178 -3.365 -11.539 1.00 76.62 129 SER A CA 1
ATOM 1008 C C . SER A 1 129 ? -4.647 -1.937 -11.856 1.00 76.62 129 SER A C 1
ATOM 1010 O O . SER A 1 129 ? -3.877 -1.152 -12.407 1.00 76.62 129 SER A O 1
ATOM 1012 N N . VAL A 1 130 ? -5.907 -1.600 -11.567 1.00 75.69 130 VAL A N 1
ATOM 1013 C CA . VAL A 1 130 ? -6.443 -0.238 -11.667 1.00 75.69 130 VAL A CA 1
ATOM 1014 C C . VAL A 1 130 ? -6.436 0.390 -10.276 1.00 75.69 130 VAL A C 1
ATOM 1016 O O . VAL A 1 130 ? -6.969 -0.192 -9.335 1.00 75.69 130 VAL A O 1
ATOM 1019 N N . ASP A 1 131 ? -5.885 1.599 -10.166 1.00 73.88 131 ASP A N 1
ATOM 1020 C CA . ASP A 1 131 ? -5.648 2.272 -8.880 1.00 73.88 131 ASP A CA 1
ATOM 1021 C C . ASP A 1 131 ? -6.909 2.393 -8.008 1.00 73.88 131 ASP A C 1
ATOM 1023 O O . ASP A 1 131 ? -6.861 2.158 -6.802 1.00 73.88 131 ASP A O 1
ATOM 1027 N N . LEU A 1 132 ? -8.058 2.720 -8.613 1.00 79.25 132 LEU A N 1
ATOM 1028 C CA . LEU A 1 132 ? -9.315 2.843 -7.872 1.00 79.25 132 LEU A CA 1
ATOM 1029 C C . LEU A 1 132 ? -9.796 1.488 -7.332 1.00 79.25 132 LEU A C 1
ATOM 1031 O O . LEU A 1 132 ? -10.174 1.404 -6.166 1.00 79.25 132 LEU A O 1
ATOM 1035 N N . ASP A 1 133 ? -9.708 0.426 -8.136 1.00 85.44 133 ASP A N 1
ATOM 1036 C CA . ASP A 1 133 ? -10.113 -0.925 -7.727 1.00 85.44 133 ASP A CA 1
ATOM 1037 C C . ASP A 1 133 ? -9.234 -1.435 -6.572 1.00 85.44 133 ASP A C 1
ATOM 1039 O O . ASP A 1 133 ? -9.709 -2.126 -5.667 1.00 85.44 133 ASP A O 1
ATOM 1043 N N . ARG A 1 134 ? -7.946 -1.067 -6.575 1.00 91.31 134 ARG A N 1
ATOM 1044 C CA . ARG A 1 134 ? -7.001 -1.416 -5.510 1.00 91.31 134 ARG A CA 1
ATOM 1045 C C . ARG A 1 134 ? -7.298 -0.674 -4.211 1.00 91.31 134 ARG A C 1
ATOM 1047 O O . ARG A 1 134 ? -7.345 -1.306 -3.159 1.00 91.31 134 ARG A O 1
ATOM 1054 N N . LEU A 1 135 ? -7.560 0.631 -4.266 1.00 93.31 135 LEU A N 1
ATOM 1055 C CA . LEU A 1 135 ? -7.922 1.411 -3.078 1.00 93.31 135 LEU A CA 1
ATOM 1056 C C . LEU A 1 135 ? -9.251 0.970 -2.463 1.00 93.31 135 LEU A C 1
ATOM 1058 O O . LEU A 1 135 ? -9.357 0.865 -1.239 1.00 93.31 135 LEU A O 1
ATOM 1062 N N . GLU A 1 136 ? -10.245 0.658 -3.294 1.00 92.12 136 GLU A N 1
ATOM 1063 C CA . GLU A 1 136 ? -11.521 0.107 -2.832 1.00 92.12 136 GLU A CA 1
ATOM 1064 C C . GLU A 1 136 ? -11.335 -1.259 -2.160 1.00 92.12 136 GLU A C 1
ATOM 1066 O O . GLU A 1 136 ? -11.903 -1.493 -1.088 1.00 92.12 136 GLU A O 1
ATOM 1071 N N . TYR A 1 137 ? -10.493 -2.127 -2.737 1.00 93.56 137 TYR A N 1
ATOM 1072 C CA . TYR A 1 137 ? -10.120 -3.402 -2.124 1.00 93.56 137 TYR A CA 1
ATOM 1073 C C . TYR A 1 137 ? -9.458 -3.203 -0.759 1.00 93.56 137 TYR A C 1
ATOM 1075 O O . TYR A 1 137 ? -9.890 -3.807 0.221 1.00 93.56 137 TYR A O 1
ATOM 1083 N N . LEU A 1 138 ? -8.432 -2.350 -0.679 1.00 95.00 138 LEU A N 1
ATOM 1084 C CA . LEU A 1 138 ? -7.692 -2.101 0.558 1.00 95.00 138 LEU A CA 1
ATOM 1085 C C . LEU A 1 138 ? -8.620 -1.574 1.656 1.00 95.00 138 LEU A C 1
ATOM 1087 O O . LEU A 1 138 ? -8.642 -2.117 2.760 1.00 95.00 138 LEU A O 1
ATOM 1091 N N . ALA A 1 139 ? -9.436 -0.564 1.350 1.00 93.19 139 ALA A N 1
ATOM 1092 C CA . ALA A 1 139 ? -10.377 -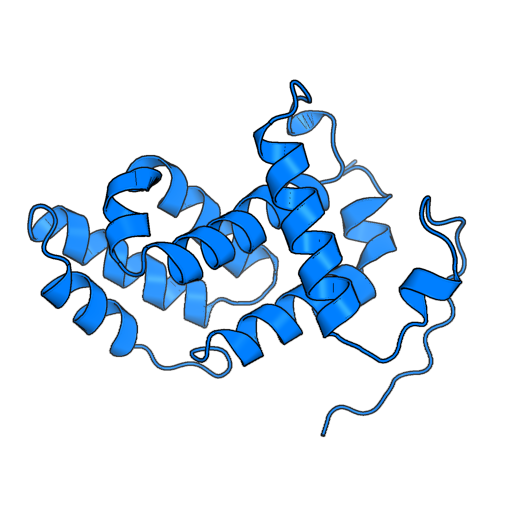0.004 2.313 1.00 93.19 139 ALA A CA 1
ATOM 1093 C C . ALA A 1 139 ? -11.388 -1.053 2.802 1.00 93.19 139 ALA A C 1
ATOM 1095 O O . ALA A 1 139 ? -11.628 -1.162 4.006 1.00 93.19 139 ALA A O 1
ATOM 1096 N N . ALA A 1 140 ? -11.940 -1.866 1.895 1.00 90.50 140 ALA A N 1
ATOM 1097 C CA . ALA A 1 140 ? -12.828 -2.963 2.269 1.00 90.50 140 ALA A CA 1
ATOM 1098 C C . ALA A 1 140 ? -12.114 -4.000 3.153 1.00 90.50 140 ALA A C 1
ATOM 1100 O O . ALA A 1 140 ? -12.659 -4.387 4.185 1.00 90.50 140 ALA A O 1
ATOM 1101 N N . HIS A 1 141 ? -10.881 -4.383 2.807 1.00 93.50 141 HIS A N 1
ATOM 1102 C CA . HIS A 1 141 ? -10.078 -5.344 3.559 1.00 93.50 141 HIS A CA 1
ATOM 1103 C C . HIS A 1 141 ? -9.887 -4.906 5.016 1.00 93.50 141 HIS A C 1
ATOM 1105 O O . HIS A 1 141 ? -10.173 -5.685 5.928 1.00 93.50 141 HIS A O 1
ATOM 1111 N N . PHE A 1 142 ? -9.459 -3.662 5.254 1.00 92.69 142 PHE A N 1
ATOM 1112 C CA . PHE A 1 142 ? -9.262 -3.150 6.615 1.00 92.69 142 PHE A CA 1
ATOM 1113 C C . PHE A 1 142 ? -10.569 -3.010 7.393 1.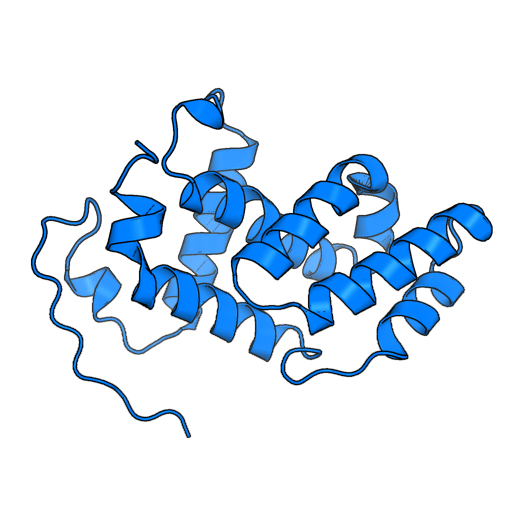00 92.69 142 PHE A C 1
ATOM 1115 O O . PHE A 1 142 ? -10.577 -3.216 8.603 1.00 92.69 142 PHE A O 1
ATOM 1122 N N . VAL A 1 143 ? -11.683 -2.701 6.727 1.00 90.12 143 VAL A N 1
ATOM 1123 C CA . VAL A 1 143 ? -13.002 -2.649 7.374 1.00 90.12 143 VAL A CA 1
ATOM 1124 C C . VAL A 1 143 ? -13.493 -4.040 7.773 1.00 90.12 143 VAL A C 1
ATOM 1126 O O . VAL A 1 143 ? -13.995 -4.213 8.889 1.00 90.12 143 VAL A O 1
ATOM 1129 N N . ASP A 1 144 ? -13.331 -5.028 6.893 1.00 88.94 144 ASP A N 1
ATOM 1130 C CA . ASP A 1 144 ? -13.755 -6.412 7.127 1.00 88.94 144 ASP A CA 1
ATOM 1131 C C . ASP A 1 144 ? -12.918 -7.107 8.207 1.00 88.94 144 ASP A C 1
ATOM 1133 O O . ASP A 1 144 ? -13.446 -7.920 8.965 1.00 88.94 144 ASP A O 1
ATOM 1137 N N . HIS A 1 145 ? -11.643 -6.735 8.338 1.00 90.94 145 HIS A N 1
ATOM 1138 C CA . HIS A 1 145 ? -10.702 -7.332 9.290 1.00 90.94 145 HIS A CA 1
ATOM 1139 C C . HIS A 1 145 ? -10.304 -6.378 10.428 1.00 90.94 145 HIS A C 1
ATOM 1141 O O . HIS A 1 145 ? -9.304 -6.610 11.105 1.00 90.94 145 HIS A O 1
ATOM 1147 N N . ALA A 1 146 ? -11.081 -5.314 10.662 1.00 88.56 146 ALA A N 1
ATOM 1148 C CA . ALA A 1 146 ? -10.727 -4.236 11.590 1.00 88.56 146 ALA A CA 1
ATOM 1149 C C . ALA A 1 146 ? -10.394 -4.725 13.007 1.00 88.56 146 ALA A C 1
ATOM 1151 O O . ALA A 1 146 ? -9.474 -4.203 13.626 1.00 88.56 146 ALA A O 1
ATOM 1152 N N . ASP A 1 147 ? -11.119 -5.722 13.520 1.00 85.50 147 ASP A N 1
ATOM 1153 C CA . ASP A 1 147 ? -10.900 -6.239 14.876 1.00 85.50 147 ASP A CA 1
ATOM 1154 C C . ASP A 1 147 ? -9.502 -6.870 15.009 1.00 85.50 147 ASP A C 1
ATOM 1156 O O . ASP A 1 147 ? -8.719 -6.451 15.861 1.00 85.50 147 ASP A O 1
ATOM 1160 N N . ALA A 1 148 ? -9.141 -7.759 14.082 1.00 88.94 148 ALA A N 1
ATOM 1161 C CA . ALA A 1 148 ? -7.834 -8.414 14.058 1.00 88.94 148 ALA A CA 1
ATOM 1162 C C . ALA A 1 148 ? -6.684 -7.457 13.697 1.00 88.94 148 ALA A C 1
ATOM 1164 O O . ALA A 1 148 ? -5.581 -7.589 14.213 1.00 88.94 148 ALA A O 1
ATOM 1165 N N . LEU A 1 149 ? -6.918 -6.500 12.794 1.00 90.88 149 LEU A N 1
ATOM 1166 C CA . LEU A 1 149 ? -5.854 -5.639 12.271 1.00 90.88 149 LEU A CA 1
ATOM 1167 C C . LEU A 1 149 ? -5.618 -4.379 13.109 1.00 90.88 149 LEU A C 1
ATOM 1169 O O . LEU A 1 149 ? -4.481 -3.923 13.203 1.00 90.88 149 LEU A O 1
ATOM 1173 N N . LEU A 1 150 ? -6.667 -3.784 13.680 1.00 89.56 150 LEU A N 1
ATOM 1174 C CA . LEU A 1 150 ? -6.608 -2.440 14.273 1.00 89.56 150 LEU A CA 1
ATOM 1175 C C . LEU A 1 150 ? -6.830 -2.426 15.786 1.00 89.56 150 LEU A C 1
ATOM 1177 O O . LEU A 1 150 ? -6.571 -1.404 16.418 1.00 89.56 150 LEU A O 1
ATOM 1181 N N . TYR A 1 151 ? -7.309 -3.519 16.381 1.00 83.81 151 TYR A N 1
ATOM 1182 C CA . TYR A 1 151 ? -7.642 -3.558 17.809 1.00 83.81 151 TYR A CA 1
ATOM 1183 C C . TYR A 1 151 ? -6.930 -4.675 18.571 1.00 83.81 151 TYR A C 1
ATOM 1185 O O . TYR A 1 151 ? -6.596 -4.492 19.743 1.00 83.81 151 TYR A O 1
ATOM 1193 N N . GLU A 1 152 ? -6.664 -5.807 17.926 1.00 83.88 152 GLU A N 1
ATOM 1194 C CA . GLU A 1 152 ? -5.871 -6.891 18.500 1.00 83.88 152 GLU A CA 1
ATOM 1195 C C . GLU A 1 152 ? -4.369 -6.618 18.327 1.00 83.88 152 GLU A C 1
ATOM 1197 O O . GLU A 1 152 ? -3.913 -6.138 17.291 1.00 83.88 152 GLU A O 1
ATOM 1202 N N . ARG A 1 153 ? -3.581 -6.899 19.369 1.00 73.44 153 ARG A N 1
ATOM 1203 C CA . ARG A 1 153 ? -2.117 -6.941 19.263 1.00 73.44 153 ARG A CA 1
ATOM 1204 C C . ARG A 1 153 ? -1.703 -8.369 18.934 1.00 73.44 153 ARG A C 1
ATOM 1206 O O . ARG A 1 153 ? -2.241 -9.295 19.543 1.00 73.44 153 ARG A O 1
ATOM 1213 N N . ASP A 1 154 ? -0.744 -8.527 18.023 1.00 66.12 154 ASP A N 1
ATOM 1214 C CA . ASP A 1 154 ? -0.111 -9.824 17.776 1.00 66.12 154 ASP A CA 1
ATOM 1215 C C . ASP A 1 154 ? 0.465 -10.342 19.110 1.00 66.12 154 ASP A C 1
ATOM 1217 O O . ASP A 1 154 ? 1.174 -9.616 19.814 1.00 66.12 154 ASP A O 1
ATOM 1221 N N . ALA A 1 155 ? 0.047 -11.549 19.505 1.00 52.03 155 ALA A N 1
ATOM 1222 C CA . ALA A 1 155 ? 0.374 -12.167 20.794 1.00 52.03 155 ALA A CA 1
ATOM 1223 C C . ALA A 1 155 ? 1.813 -12.695 20.865 1.00 52.03 155 ALA A C 1
ATOM 1225 O O . ALA A 1 155 ? 2.311 -13.209 19.837 1.00 52.03 155 ALA A O 1
#

Organism: NCBI:txid453783

pLDDT: mean 85.68, std 14.88, range [34.09, 97.75]

Secondary structure (DSSP, 8-state):
----------S--SS-HHHHT---HHHHHHHHHHHHHHHHTS---GGGS-HHHHHHHHHHHHHHHHHHHTTHHHHHHHHHHHHHHHHHHHTT-HHHHHHHHHHHHHHHHHTS-HHHHHHHHHTS--TT-SHHHHHHHHHHHHHHTHIIIIIPPP-

Sequence (155 aa):
MLEAVGRSPGTARGLPLEFWRHDDHRTWIDAFMELAAQLQQSDLAEDELPRGYGLIAHLFDWEAQCQYSGWHAFSNREAEVGRIIQAYEAVGLDGEAAALGRALTVWRDSGGDHDATSAAYRELAHPCSVDLDRLEYLAAHFVDHADALLYERDA

Foldseek 3Di:
DDDDDDDDDPDDDPDDPVQLVDPDLVSLLVVLLVLLVVLVVDPDDCLVFFQLSVLSVLASPLLVCCVVPNLVSCVVQVVCLVVSLVSCVVLPNPLQSVLSVQLSVQCVVVVHDSVSSVVSSVVRDDPQPDSVSVSSSSSVSCSVCVCNRGPDHDD

Radius of gyration: 16.32 Å; chains: 1; bounding box: 44×25×40 Å